Protein AF-A0A1Z8S7Q0-F1 (afdb_monomer)

Secondary structure (DSSP, 8-state):
-PPPP---HHHHHHHHHTT-TTTTTTS-HHHHTT--HHHHHHHHT---S-HHHHHHHHHHHIIIIITTHHHHTTBTTBSHHHHHHHHTT--SS-------PPPPPSS---HHHHHHHHH-TTS-HHHHHHHHHH--HHHHHHHHHHTT--HHHHHHH--

Solvent-accessible surface area (backbone atoms only — not comparable to full-atom values): 9296 Å² total; per-residue (Å²): 133,84,79,78,67,58,67,56,62,71,61,50,52,43,35,30,16,51,36,48,57,63,59,68,75,74,47,52,72,66,31,54,73,53,63,46,59,68,60,55,50,52,35,56,50,28,53,68,66,58,70,69,59,36,51,49,19,37,53,38,38,38,69,63,49,53,79,56,30,88,62,42,46,50,47,99,84,38,46,64,68,38,49,42,42,50,16,71,38,30,81,62,48,82,76,50,56,57,84,76,74,73,77,74,73,85,69,80,87,40,73,48,53,55,52,54,40,68,77,39,73,86,57,52,72,68,56,50,53,51,48,61,72,71,54,50,78,64,56,53,50,51,51,40,48,75,72,67,49,50,79,67,55,49,52,68,50,76,107

Nearest PDB structures (foldseek):
  8uh7-assembly1_A  TM=4.730E-01  e=5.156E-01  Tequatrovirus
  3rf7-assembly1_A-2  TM=2.218E-01  e=2.376E+00  Shewanella denitrificans OS217

pLDDT: mean 92.2, std 8.11, range [56.34, 98.5]

Structure (mmCIF, N/CA/C/O backbone):
data_AF-A0A1Z8S7Q0-F1
#
_entry.id   AF-A0A1Z8S7Q0-F1
#
loop_
_atom_site.group_PDB
_atom_site.id
_atom_site.type_symbol
_atom_site.label_atom_id
_atom_site.label_alt_id
_atom_site.label_comp_id
_atom_site.label_asym_id
_atom_site.label_entity_id
_atom_site.label_seq_id
_atom_site.pdbx_PDB_ins_code
_atom_site.Cartn_x
_atom_site.Cartn_y
_atom_site.Cartn_z
_atom_site.occupancy
_atom_site.B_iso_or_equiv
_atom_site.auth_seq_id
_atom_site.auth_comp_id
_atom_site.auth_asym_id
_atom_site.auth_atom_id
_atom_site.pdbx_PDB_model_num
ATOM 1 N N . ILE A 1 1 ? 28.924 -4.856 10.319 1.00 56.34 1 ILE A N 1
ATOM 2 C CA . ILE A 1 1 ? 27.886 -5.656 9.621 1.00 56.34 1 ILE A CA 1
ATOM 3 C C . ILE A 1 1 ? 27.575 -4.925 8.322 1.00 56.34 1 ILE A C 1
ATOM 5 O O . ILE A 1 1 ? 27.165 -3.774 8.398 1.00 56.34 1 ILE A O 1
ATOM 9 N N . MET A 1 2 ? 27.868 -5.510 7.157 1.00 63.16 2 MET A N 1
ATOM 10 C CA . MET A 1 2 ? 27.529 -4.883 5.870 1.00 63.16 2 MET A CA 1
ATOM 11 C C . MET A 1 2 ? 26.005 -4.868 5.698 1.00 63.16 2 MET A C 1
ATOM 13 O O . MET A 1 2 ? 25.342 -5.853 6.024 1.00 63.16 2 MET A O 1
ATOM 17 N N . ALA A 1 3 ? 25.446 -3.748 5.236 1.00 77.38 3 ALA A N 1
ATOM 18 C CA . ALA A 1 3 ? 24.017 -3.649 4.958 1.00 77.38 3 ALA A CA 1
ATOM 19 C C . ALA A 1 3 ? 23.633 -4.643 3.853 1.00 77.38 3 ALA A C 1
ATOM 21 O O . ALA A 1 3 ? 24.363 -4.800 2.874 1.00 77.38 3 ALA A O 1
ATOM 22 N N . LYS A 1 4 ? 22.490 -5.320 4.010 1.00 82.75 4 LYS A N 1
ATOM 23 C CA . LYS A 1 4 ? 21.990 -6.249 2.993 1.00 82.75 4 LYS A CA 1
ATOM 24 C C . LYS A 1 4 ? 21.777 -5.488 1.670 1.00 82.75 4 LYS A C 1
ATOM 26 O O . LYS A 1 4 ? 21.138 -4.431 1.708 1.00 82.75 4 LYS A O 1
ATOM 31 N N . PRO A 1 5 ? 22.260 -6.003 0.522 1.00 88.00 5 PRO A N 1
ATOM 32 C CA . PRO A 1 5 ? 21.989 -5.402 -0.779 1.00 88.00 5 PRO A CA 1
ATOM 33 C C . PRO A 1 5 ? 20.483 -5.206 -0.975 1.00 88.00 5 PRO A C 1
ATOM 35 O O . PRO A 1 5 ? 19.690 -6.113 -0.713 1.00 88.00 5 PRO A O 1
ATOM 38 N N . SER A 1 6 ? 20.081 -4.006 -1.386 1.00 94.44 6 SER A N 1
ATOM 39 C CA . SER A 1 6 ? 18.676 -3.667 -1.602 1.00 94.44 6 SER A CA 1
ATOM 40 C C . SER A 1 6 ? 18.510 -2.730 -2.789 1.00 94.44 6 SER A C 1
ATOM 42 O O . SER A 1 6 ? 19.435 -2.008 -3.163 1.00 94.44 6 SER A O 1
ATOM 44 N N . ILE A 1 7 ? 17.330 -2.765 -3.400 1.00 95.12 7 ILE A N 1
ATOM 45 C CA . ILE A 1 7 ? 16.989 -1.908 -4.530 1.00 95.12 7 ILE A CA 1
ATOM 46 C C . ILE A 1 7 ? 17.064 -0.441 -4.115 1.00 95.12 7 ILE A C 1
ATOM 48 O O . ILE A 1 7 ? 16.438 -0.008 -3.145 1.00 95.12 7 ILE A O 1
ATOM 52 N N . ASN A 1 8 ? 17.781 0.349 -4.914 1.00 95.62 8 ASN A N 1
ATOM 53 C CA . ASN A 1 8 ? 17.725 1.795 -4.814 1.00 95.62 8 ASN A CA 1
ATOM 54 C C . ASN A 1 8 ? 16.350 2.285 -5.296 1.00 95.62 8 ASN A C 1
ATOM 56 O O . ASN A 1 8 ? 16.027 2.202 -6.482 1.00 95.62 8 ASN A O 1
ATOM 60 N N . LEU A 1 9 ? 15.546 2.816 -4.372 1.00 95.56 9 LEU A N 1
ATOM 61 C CA . LEU A 1 9 ? 14.182 3.263 -4.656 1.00 95.56 9 LEU A CA 1
ATOM 62 C C . LEU A 1 9 ? 14.119 4.326 -5.766 1.00 95.56 9 LEU A C 1
ATOM 64 O O . LEU A 1 9 ? 13.277 4.227 -6.651 1.00 95.56 9 LEU A O 1
ATOM 68 N N . ASN A 1 10 ? 15.014 5.317 -5.758 1.00 95.94 10 ASN A N 1
ATOM 69 C CA . ASN A 1 10 ? 15.004 6.387 -6.762 1.00 95.94 10 ASN A CA 1
ATOM 70 C C . ASN A 1 10 ? 15.303 5.845 -8.164 1.00 95.94 10 ASN A C 1
ATOM 72 O O . ASN A 1 10 ? 14.674 6.262 -9.135 1.00 95.94 10 ASN A O 1
ATOM 76 N N . GLN A 1 11 ? 16.238 4.898 -8.264 1.00 97.44 11 GLN A N 1
ATOM 77 C CA . GLN A 1 11 ? 16.546 4.220 -9.520 1.00 97.44 11 GLN A CA 1
ATOM 78 C C . GLN A 1 11 ? 15.357 3.385 -10.006 1.00 97.44 11 GLN A C 1
ATOM 80 O O . GLN A 1 11 ? 15.026 3.432 -11.188 1.00 97.44 11 GLN A O 1
ATOM 85 N N . MET A 1 12 ? 14.697 2.650 -9.108 1.00 98.00 12 MET A N 1
ATOM 86 C CA . MET A 1 12 ? 13.510 1.863 -9.443 1.00 98.00 12 MET A CA 1
ATOM 87 C C . MET A 1 12 ? 12.382 2.751 -9.977 1.00 98.00 12 MET A C 1
ATOM 89 O O . MET A 1 12 ? 11.842 2.469 -11.039 1.00 98.00 12 MET A O 1
ATOM 93 N N . LEU A 1 13 ? 12.050 3.841 -9.277 1.00 97.88 13 LEU A N 1
ATOM 94 C CA . LEU A 1 13 ? 10.978 4.753 -9.691 1.00 97.88 13 LEU A CA 1
ATOM 95 C C . LEU A 1 13 ? 11.287 5.426 -11.031 1.00 97.88 13 LEU A C 1
ATOM 97 O O . LEU A 1 13 ? 10.418 5.503 -11.889 1.00 97.88 13 LEU A O 1
ATOM 101 N N . TYR A 1 14 ? 12.542 5.819 -11.258 1.00 98.19 14 TYR A N 1
ATOM 102 C CA . TYR A 1 14 ? 12.956 6.346 -12.555 1.00 98.19 14 TYR A CA 1
ATOM 103 C C . TYR A 1 14 ? 12.756 5.326 -13.688 1.00 98.19 14 TYR A C 1
ATOM 105 O O . TYR A 1 14 ? 12.191 5.662 -14.723 1.00 98.19 14 TYR A O 1
ATOM 113 N N . ASN A 1 15 ? 13.180 4.072 -13.502 1.00 98.50 15 ASN A 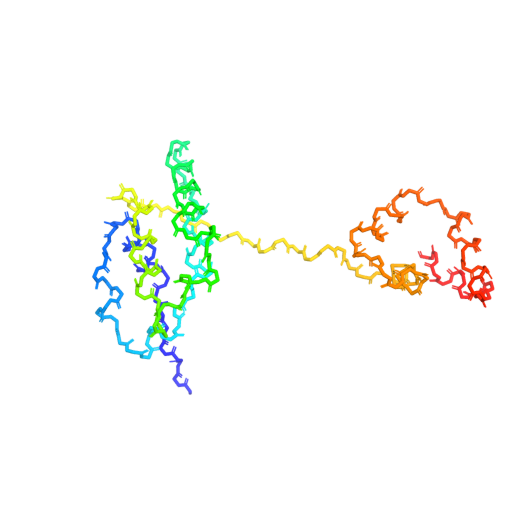N 1
ATOM 114 C CA . ASN A 1 15 ? 13.020 3.037 -14.531 1.00 98.50 15 ASN A CA 1
ATOM 115 C C . ASN A 1 15 ? 11.553 2.632 -14.742 1.00 98.50 15 ASN A C 1
ATOM 117 O O . ASN A 1 15 ? 11.182 2.269 -15.856 1.00 98.50 15 ASN A O 1
ATOM 121 N N . LEU A 1 16 ? 10.720 2.724 -13.702 1.00 98.25 16 LEU A N 1
ATOM 122 C CA . LEU A 1 16 ? 9.271 2.571 -13.811 1.00 98.25 16 LEU A CA 1
ATOM 123 C C . LEU A 1 16 ? 8.697 3.657 -14.719 1.00 98.25 16 LEU A C 1
ATOM 125 O O . LEU A 1 16 ? 8.037 3.333 -15.701 1.00 98.25 16 LEU A O 1
ATOM 129 N N . ASP A 1 17 ? 8.991 4.924 -14.420 1.00 98.06 17 ASP A N 1
ATOM 130 C CA . ASP A 1 17 ? 8.480 6.072 -15.170 1.00 98.06 17 ASP A CA 1
ATOM 131 C C . ASP A 1 17 ? 8.901 6.054 -16.636 1.00 98.06 17 ASP A C 1
ATOM 133 O O . ASP A 1 17 ? 8.105 6.389 -17.508 1.00 98.06 17 ASP A O 1
ATOM 137 N N . MET A 1 18 ? 10.140 5.642 -16.909 1.00 98.25 18 MET A N 1
ATOM 138 C CA . MET A 1 18 ? 10.671 5.515 -18.267 1.00 98.25 18 MET A CA 1
ATOM 139 C C . MET A 1 18 ? 10.183 4.254 -18.998 1.00 98.25 18 MET A C 1
ATOM 141 O O . MET A 1 18 ? 10.421 4.124 -20.197 1.00 98.25 18 MET A O 1
ATOM 145 N N . GLY A 1 19 ? 9.520 3.321 -18.308 1.00 97.50 19 GLY A N 1
ATOM 146 C CA . GLY A 1 19 ? 9.065 2.062 -18.898 1.00 97.50 19 GLY A CA 1
ATOM 147 C C . GLY A 1 19 ? 10.201 1.084 -19.237 1.00 97.50 19 GLY A C 1
ATOM 148 O O . GLY A 1 19 ? 10.067 0.281 -20.161 1.00 97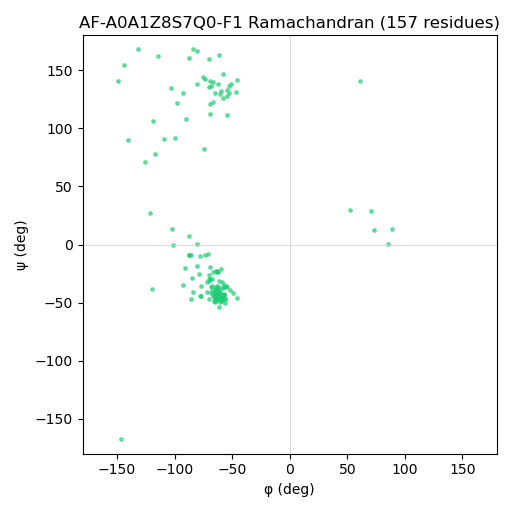.50 19 GLY A O 1
ATOM 149 N N . THR A 1 20 ? 11.322 1.129 -18.509 1.00 98.00 20 THR A N 1
ATOM 150 C CA . THR A 1 20 ? 12.517 0.298 -18.744 1.00 98.00 20 THR A CA 1
ATOM 151 C C . THR A 1 20 ? 12.296 -1.151 -18.281 1.00 98.00 20 THR A C 1
ATOM 153 O O . THR A 1 20 ? 12.673 -1.561 -17.178 1.00 98.00 20 THR A O 1
ATOM 156 N N . LYS A 1 21 ? 11.653 -1.957 -19.131 1.00 96.19 21 LYS A N 1
ATOM 157 C CA . LYS A 1 21 ? 11.212 -3.334 -18.824 1.00 96.19 21 LYS A CA 1
ATOM 158 C C . LYS A 1 21 ? 12.352 -4.299 -18.476 1.00 96.19 21 LYS A C 1
ATOM 160 O O . LYS A 1 21 ? 12.152 -5.211 -17.680 1.00 96.19 21 LYS A O 1
ATOM 165 N N . ASP A 1 22 ? 13.527 -4.099 -19.058 1.00 97.19 22 ASP A N 1
ATOM 166 C CA . ASP A 1 22 ? 14.717 -4.947 -18.918 1.00 97.19 22 ASP A CA 1
ATOM 167 C C . ASP A 1 22 ? 15.576 -4.598 -17.687 1.00 97.19 22 ASP A C 1
ATOM 169 O O . ASP A 1 22 ? 16.486 -5.349 -17.337 1.00 97.19 22 ASP A O 1
ATOM 173 N N . TRP A 1 23 ? 15.287 -3.492 -16.988 1.00 97.75 23 TRP A N 1
ATOM 174 C CA . TRP A 1 23 ? 16.040 -3.081 -15.795 1.00 97.75 23 TRP A CA 1
ATOM 175 C C . TRP A 1 23 ? 16.023 -4.147 -14.694 1.00 97.75 23 TRP A C 1
ATOM 177 O O . TRP A 1 23 ? 17.069 -4.454 -14.126 1.00 97.75 23 TRP A O 1
ATOM 187 N N . TYR A 1 24 ? 14.860 -4.746 -14.421 1.00 97.25 24 TYR A N 1
ATOM 188 C CA . TYR A 1 24 ? 14.723 -5.758 -13.372 1.00 97.25 24 TYR A CA 1
ATOM 189 C C . TYR A 1 24 ? 15.538 -7.017 -13.671 1.00 97.25 24 TYR A C 1
ATOM 191 O O . TYR A 1 24 ? 16.170 -7.562 -12.772 1.00 97.25 24 TYR A O 1
ATOM 199 N N . GLU A 1 25 ? 15.567 -7.472 -14.927 1.00 96.06 25 GLU A N 1
ATOM 200 C CA . GLU A 1 25 ? 16.285 -8.690 -15.330 1.00 96.06 25 GLU A CA 1
ATOM 201 C C . GLU A 1 25 ? 17.787 -8.574 -15.060 1.00 96.06 25 GLU A C 1
ATOM 203 O O . GLU A 1 25 ? 18.387 -9.546 -14.598 1.00 96.06 25 GLU A O 1
ATOM 208 N N . LYS A 1 26 ? 18.347 -7.370 -15.248 1.00 96.38 26 LYS A N 1
ATOM 209 C CA . LYS A 1 26 ? 19.765 -7.034 -15.039 1.00 96.38 26 LYS A CA 1
ATOM 210 C C . LYS A 1 26 ? 20.179 -6.932 -13.567 1.00 96.38 26 LYS A C 1
ATOM 212 O O . LYS A 1 26 ? 21.365 -6.790 -13.293 1.00 96.38 26 LYS A O 1
ATOM 217 N N . LEU A 1 27 ? 19.234 -6.961 -12.625 1.00 95.94 27 LEU A N 1
ATOM 218 C CA . LEU A 1 27 ? 19.555 -6.929 -11.199 1.00 95.94 27 LEU A CA 1
ATOM 219 C C . LEU A 1 27 ? 20.124 -8.272 -10.731 1.00 95.94 27 LEU A C 1
ATOM 221 O O . LEU A 1 27 ? 19.615 -9.339 -11.093 1.00 95.94 27 LEU A O 1
ATOM 225 N N . ASP A 1 28 ? 21.102 -8.202 -9.830 1.00 95.06 28 ASP A N 1
ATOM 226 C CA . ASP A 1 28 ? 21.608 -9.371 -9.116 1.00 95.06 28 ASP A CA 1
ATOM 227 C C . ASP A 1 28 ? 20.486 -10.077 -8.345 1.00 95.06 28 ASP A C 1
ATOM 229 O O . ASP A 1 28 ? 19.575 -9.446 -7.795 1.00 95.06 28 ASP A O 1
ATOM 233 N N . SER A 1 29 ? 20.579 -11.404 -8.242 1.00 92.69 29 SER A N 1
ATOM 234 C CA . SER A 1 29 ? 19.580 -12.236 -7.558 1.00 92.69 29 SER A CA 1
ATOM 235 C C . SER A 1 29 ? 19.362 -11.827 -6.095 1.00 92.69 29 SER A C 1
ATOM 237 O O . SER A 1 29 ? 18.226 -11.819 -5.620 1.00 92.69 29 SER A O 1
ATOM 239 N N . GLU A 1 30 ? 20.417 -11.415 -5.384 1.00 92.69 30 GLU A N 1
ATOM 240 C CA . GLU A 1 30 ? 20.311 -10.912 -4.008 1.00 92.69 30 GLU A CA 1
ATOM 241 C C . GLU A 1 30 ? 19.569 -9.571 -3.920 1.00 92.69 30 GLU A C 1
ATOM 243 O O . GLU A 1 30 ? 18.789 -9.359 -2.990 1.00 92.69 30 GLU A O 1
ATOM 248 N N . ILE A 1 31 ? 19.740 -8.686 -4.908 1.00 94.81 31 ILE A N 1
ATOM 249 C CA . ILE A 1 31 ? 19.034 -7.400 -4.971 1.00 94.81 31 ILE A CA 1
ATOM 250 C C . ILE A 1 31 ? 17.556 -7.628 -5.308 1.00 94.81 31 ILE A C 1
ATOM 252 O O . ILE A 1 31 ? 16.690 -7.027 -4.665 1.00 94.81 31 ILE A O 1
ATOM 256 N N . LYS A 1 32 ? 17.239 -8.543 -6.237 1.00 95.19 32 LYS A N 1
ATOM 257 C CA . LYS A 1 32 ? 15.853 -8.906 -6.598 1.00 95.19 32 LYS A CA 1
ATOM 258 C C . LYS A 1 32 ? 15.028 -9.357 -5.394 1.00 95.19 32 LYS A C 1
ATOM 260 O O . LYS A 1 32 ? 13.866 -8.977 -5.284 1.00 95.19 32 LYS A O 1
ATOM 265 N N . LYS A 1 33 ? 15.635 -10.063 -4.430 1.00 93.12 33 LYS A N 1
ATOM 266 C CA . LYS A 1 33 ? 14.971 -10.476 -3.174 1.00 93.12 33 LYS A CA 1
ATOM 267 C C . LYS A 1 33 ? 14.460 -9.303 -2.329 1.00 93.12 33 LYS A C 1
ATOM 269 O O . LYS A 1 33 ? 13.605 -9.508 -1.472 1.00 93.12 33 LYS A O 1
ATOM 274 N N . SER A 1 34 ? 14.998 -8.098 -2.523 1.00 95.12 34 SER A N 1
ATOM 275 C CA . SER A 1 34 ? 14.535 -6.885 -1.839 1.00 95.12 34 SER A CA 1
ATOM 276 C C . SER A 1 34 ? 13.386 -6.170 -2.560 1.00 95.12 34 SER A C 1
ATOM 278 O O . SER A 1 34 ? 12.793 -5.254 -1.989 1.00 95.12 34 SER A O 1
ATOM 280 N N . PHE A 1 35 ? 13.050 -6.575 -3.791 1.00 96.50 35 PHE A N 1
ATOM 281 C CA . PHE A 1 35 ? 11.913 -6.020 -4.515 1.00 96.50 35 PHE A CA 1
ATOM 282 C C . PHE A 1 35 ? 10.609 -6.370 -3.805 1.00 96.50 35 PHE A C 1
ATOM 284 O O . PHE A 1 35 ? 10.343 -7.526 -3.479 1.00 96.50 35 PHE A O 1
ATOM 291 N N . SER A 1 36 ? 9.770 -5.361 -3.595 1.00 95.50 36 SER A N 1
ATOM 292 C CA . SER A 1 36 ? 8.441 -5.542 -3.029 1.00 95.50 36 SER A CA 1
ATOM 293 C C . SER A 1 36 ? 7.396 -5.067 -4.035 1.00 95.50 36 SER A C 1
ATOM 295 O O . SER A 1 36 ? 7.223 -3.855 -4.181 1.00 95.50 36 SER A O 1
ATOM 297 N N . PRO A 1 37 ? 6.660 -5.989 -4.688 1.00 96.81 37 PRO A N 1
ATOM 298 C CA . PRO A 1 37 ? 5.559 -5.648 -5.591 1.00 96.81 37 PRO A CA 1
ATOM 299 C C . PRO A 1 37 ? 4.570 -4.657 -4.966 1.00 96.81 37 PRO A C 1
ATOM 301 O O . PRO A 1 37 ? 4.178 -3.677 -5.593 1.00 96.81 37 PRO A O 1
ATOM 304 N N . TYR A 1 38 ? 4.240 -4.855 -3.688 1.00 94.94 38 TYR A N 1
ATOM 305 C CA . TYR A 1 38 ? 3.343 -3.980 -2.937 1.00 94.94 38 TYR A CA 1
ATOM 306 C C . TYR A 1 38 ? 3.886 -2.551 -2.784 1.00 94.94 38 TYR A C 1
ATOM 308 O O . TYR A 1 38 ? 3.158 -1.588 -3.024 1.00 94.94 38 TYR A O 1
ATOM 316 N N . ILE A 1 39 ? 5.157 -2.393 -2.393 1.00 95.00 39 ILE A N 1
ATOM 317 C CA . ILE A 1 39 ? 5.769 -1.065 -2.231 1.00 95.00 39 ILE A CA 1
ATOM 318 C C . ILE A 1 39 ? 5.882 -0.364 -3.585 1.00 95.00 39 ILE A C 1
ATOM 320 O O . ILE A 1 39 ? 5.516 0.807 -3.689 1.00 95.00 39 ILE A O 1
ATOM 324 N N . SER A 1 40 ? 6.320 -1.081 -4.622 1.00 96.44 40 SER A N 1
ATOM 325 C CA . SER A 1 40 ? 6.441 -0.554 -5.983 1.00 96.44 40 SER A CA 1
ATOM 326 C C . SER A 1 40 ? 5.092 -0.069 -6.521 1.00 96.44 40 SER A C 1
ATOM 328 O O . SER A 1 40 ? 4.988 1.069 -6.974 1.00 96.44 40 SER A O 1
ATOM 330 N N . MET A 1 41 ? 4.038 -0.880 -6.378 1.00 95.88 41 MET A N 1
ATOM 331 C CA . MET A 1 41 ? 2.665 -0.525 -6.752 1.00 95.88 41 MET A CA 1
ATOM 332 C C . MET A 1 41 ? 2.155 0.702 -5.992 1.00 95.88 41 MET A C 1
ATOM 334 O O . MET A 1 41 ? 1.558 1.602 -6.579 1.00 95.88 41 MET A O 1
ATOM 338 N N . ARG A 1 42 ? 2.425 0.773 -4.683 1.00 95.12 42 ARG A N 1
ATOM 339 C CA . ARG A 1 42 ? 1.993 1.893 -3.840 1.00 95.12 42 ARG A CA 1
ATOM 340 C C . ARG A 1 42 ? 2.620 3.211 -4.281 1.00 95.12 42 ARG A C 1
ATOM 342 O O . ARG A 1 42 ? 1.909 4.209 -4.378 1.00 95.12 42 ARG A O 1
ATOM 349 N N . PHE A 1 43 ? 3.922 3.222 -4.565 1.00 96.94 43 PHE A N 1
ATOM 350 C CA . PHE A 1 43 ? 4.572 4.413 -5.106 1.00 96.94 43 PHE A CA 1
ATOM 351 C C . PHE A 1 43 ? 4.037 4.760 -6.495 1.00 96.94 43 PHE A C 1
ATOM 353 O O . PHE A 1 43 ? 3.704 5.918 -6.727 1.00 96.94 43 PHE A O 1
ATOM 360 N N . ALA A 1 44 ? 3.875 3.777 -7.385 1.00 96.62 44 ALA A N 1
ATOM 361 C CA . ALA A 1 44 ? 3.339 3.998 -8.729 1.00 96.62 44 ALA A CA 1
ATOM 362 C C . ALA A 1 44 ? 1.948 4.652 -8.703 1.00 96.62 44 ALA A C 1
ATOM 364 O O . ALA A 1 44 ? 1.703 5.609 -9.423 1.00 96.62 44 ALA A O 1
ATOM 365 N N . SER A 1 45 ? 1.066 4.207 -7.803 1.00 95.69 45 SER A N 1
ATOM 366 C CA . SER A 1 45 ? -0.277 4.786 -7.628 1.00 95.69 45 SER A CA 1
ATOM 367 C C . SER A 1 45 ? -0.292 6.183 -6.985 1.00 95.69 45 SER A C 1
ATOM 369 O O . SER A 1 45 ? -1.337 6.822 -6.898 1.00 95.69 45 SER A O 1
ATOM 371 N N . SER A 1 46 ? 0.857 6.664 -6.506 1.00 95.88 46 SER A N 1
ATOM 372 C CA . SER A 1 46 ? 1.005 7.937 -5.808 1.00 95.88 46 SER A CA 1
ATOM 373 C C . SER A 1 46 ? 1.920 8.856 -6.600 1.00 95.88 46 SER A C 1
ATOM 375 O O . SER A 1 46 ? 3.089 9.009 -6.268 1.00 95.88 46 SER A O 1
ATOM 377 N N . VAL A 1 47 ? 1.400 9.468 -7.662 1.00 96.19 47 VAL A N 1
ATOM 378 C CA . VAL A 1 47 ? 2.140 10.441 -8.477 1.00 96.19 47 VAL A CA 1
ATOM 379 C C . VAL A 1 47 ? 1.695 11.859 -8.139 1.00 96.19 47 VAL A C 1
ATOM 381 O O . VAL A 1 47 ? 0.505 12.163 -8.062 1.00 96.19 47 VAL A O 1
ATOM 384 N N . LYS A 1 48 ? 2.650 12.777 -7.974 1.00 95.50 48 LYS A N 1
ATOM 385 C CA . LYS A 1 48 ? 2.376 14.216 -7.896 1.00 95.50 48 LYS A CA 1
ATOM 386 C C . LYS A 1 48 ? 2.670 14.862 -9.248 1.00 95.50 48 LYS A C 1
ATOM 388 O O . LYS A 1 48 ? 3.792 15.285 -9.507 1.00 95.50 48 LYS A O 1
ATOM 393 N N . SER A 1 49 ? 1.644 14.944 -10.090 1.00 95.56 49 SER A N 1
ATOM 394 C CA . SER A 1 49 ? 1.733 15.501 -11.445 1.00 95.56 49 SER A CA 1
ATOM 395 C C . SER A 1 49 ? 0.436 16.208 -11.864 1.00 95.56 49 SER A C 1
ATOM 397 O O . SER A 1 49 ? -0.433 16.479 -11.023 1.00 95.56 49 SER A O 1
ATOM 399 N N . ASN A 1 50 ? 0.301 16.524 -13.155 1.00 96.38 50 ASN A N 1
ATOM 400 C CA . ASN A 1 50 ? -0.945 17.037 -13.728 1.00 96.38 50 ASN A CA 1
ATOM 401 C C . ASN A 1 50 ? -2.091 16.012 -13.582 1.00 96.38 50 ASN A C 1
ATOM 403 O O . ASN A 1 50 ? -1.865 14.839 -13.285 1.00 96.38 50 ASN A O 1
ATOM 407 N N . LYS A 1 51 ? -3.340 16.469 -13.731 1.00 96.81 51 LYS A N 1
ATOM 408 C CA . LYS A 1 51 ? -4.536 15.641 -13.501 1.00 96.81 51 LYS A CA 1
ATOM 409 C C . LYS A 1 51 ? -4.533 14.362 -14.350 1.00 96.81 51 LYS A C 1
ATOM 411 O O . LYS A 1 51 ? -4.648 13.283 -13.784 1.00 96.81 51 LYS A O 1
ATOM 416 N N . MET A 1 52 ? -4.300 14.505 -15.653 1.00 96.56 52 MET A N 1
ATOM 417 C CA . MET A 1 52 ? -4.291 13.401 -16.614 1.00 96.56 52 MET A CA 1
ATOM 418 C C . MET A 1 52 ? -3.297 12.300 -16.223 1.00 96.56 52 MET A C 1
ATOM 420 O O . MET A 1 52 ? -3.649 11.128 -16.207 1.00 96.56 52 MET A O 1
ATOM 424 N N . LEU A 1 53 ? -2.064 12.667 -15.860 1.00 96.69 53 LEU A N 1
ATOM 425 C CA . LEU A 1 53 ? -1.044 11.692 -15.465 1.00 96.69 53 LEU A CA 1
ATOM 426 C C . LEU A 1 53 ? -1.389 11.007 -14.146 1.00 96.69 53 LEU A C 1
ATOM 428 O O . LEU A 1 53 ? -1.203 9.804 -14.020 1.00 96.69 53 LEU A O 1
ATOM 432 N N . LYS A 1 54 ? -1.923 11.743 -13.168 1.00 96.81 54 LYS A N 1
ATOM 433 C CA . LYS A 1 54 ? -2.352 11.135 -11.901 1.00 96.81 54 LYS A CA 1
ATOM 434 C C . LYS A 1 54 ? -3.439 10.085 -12.116 1.00 96.81 54 LYS A C 1
ATOM 436 O O . LYS A 1 54 ? -3.341 9.002 -11.551 1.00 96.81 54 LYS A O 1
ATOM 441 N N . GLU A 1 55 ? -4.444 10.407 -12.925 1.00 97.06 55 GLU A N 1
ATOM 442 C CA . GLU A 1 55 ? -5.552 9.499 -13.245 1.00 97.06 55 GLU A CA 1
ATOM 443 C C . GLU A 1 55 ? -5.042 8.283 -14.021 1.00 97.06 55 GLU A C 1
ATOM 445 O O . GLU A 1 55 ? -5.251 7.155 -13.585 1.00 97.06 55 GLU A O 1
ATOM 450 N N . SER A 1 56 ? -4.238 8.512 -15.063 1.00 96.88 56 SER A N 1
ATOM 451 C CA . SER A 1 56 ? -3.626 7.452 -15.868 1.00 96.88 56 SER A CA 1
ATOM 452 C C . SER A 1 56 ? -2.794 6.469 -15.032 1.00 96.88 56 SER A C 1
ATOM 454 O O . SER A 1 56 ? -2.975 5.260 -15.160 1.00 96.88 56 SER A O 1
ATOM 456 N N . TYR A 1 57 ? -1.930 6.948 -14.127 1.00 97.88 57 TYR A N 1
ATOM 457 C CA . TYR A 1 57 ? -1.162 6.058 -13.245 1.00 97.88 57 TYR A CA 1
ATOM 458 C C . TYR A 1 57 ? -2.072 5.259 -12.307 1.00 97.88 57 TYR A C 1
ATOM 460 O O . TYR A 1 57 ? -1.859 4.063 -12.142 1.00 97.88 57 TYR A O 1
ATOM 4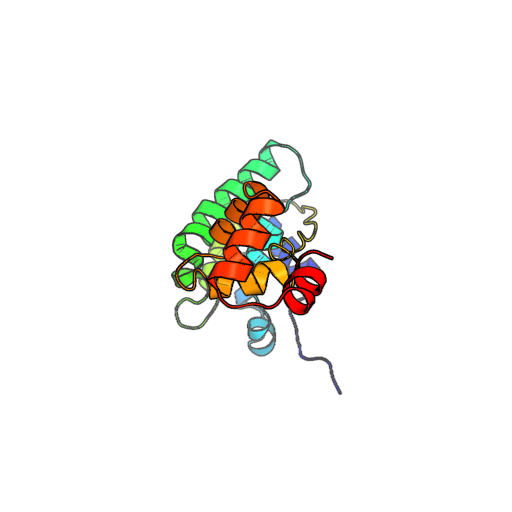68 N N . ILE A 1 58 ? -3.081 5.882 -11.690 1.00 96.56 58 ILE A N 1
ATOM 469 C CA . ILE A 1 58 ? -3.986 5.188 -10.759 1.00 96.56 58 ILE A CA 1
ATOM 470 C C . ILE A 1 58 ? -4.792 4.104 -11.485 1.00 96.56 58 ILE A C 1
ATOM 472 O O . ILE A 1 58 ? -4.871 2.976 -10.996 1.00 96.56 58 ILE A O 1
ATOM 476 N N . GLU A 1 59 ? -5.356 4.424 -12.648 1.00 97.69 59 GLU A N 1
ATOM 477 C CA . GLU A 1 59 ? -6.154 3.498 -13.455 1.00 97.69 59 GLU A CA 1
ATOM 478 C C . GLU A 1 59 ? -5.307 2.329 -13.967 1.00 97.69 59 GLU A C 1
ATOM 480 O O . GLU A 1 59 ? -5.658 1.169 -13.742 1.00 97.69 59 GLU A O 1
ATOM 485 N N . ASN A 1 60 ? -4.147 2.623 -14.562 1.00 97.88 60 ASN A N 1
ATOM 486 C CA . ASN A 1 60 ? -3.245 1.606 -15.102 1.00 97.88 60 ASN A CA 1
ATOM 487 C C . ASN A 1 60 ? -2.681 0.702 -14.003 1.00 97.88 60 ASN A C 1
ATOM 489 O O . ASN A 1 60 ? -2.658 -0.518 -14.157 1.00 97.88 60 ASN A O 1
ATOM 493 N N . VAL A 1 61 ? -2.270 1.270 -12.863 1.00 97.88 61 VAL A N 1
ATOM 494 C CA . VAL A 1 61 ? -1.793 0.474 -11.723 1.00 97.88 61 VAL A CA 1
ATOM 495 C C . VAL A 1 61 ? -2.912 -0.419 -11.189 1.00 97.88 61 VAL A C 1
ATOM 497 O O . VAL A 1 61 ? -2.661 -1.570 -10.824 1.00 97.88 61 VAL A O 1
ATOM 500 N N . ASN A 1 62 ? -4.155 0.067 -11.158 1.00 97.62 62 ASN A N 1
ATOM 501 C CA . ASN A 1 62 ? -5.273 -0.756 -10.723 1.00 97.62 62 ASN A CA 1
ATOM 502 C C . ASN A 1 62 ? -5.539 -1.929 -11.683 1.00 97.62 62 ASN A C 1
ATOM 504 O O . ASN A 1 62 ? -5.650 -3.069 -11.223 1.00 97.62 62 ASN A O 1
ATOM 508 N N . GLU A 1 63 ? -5.601 -1.661 -12.990 1.00 97.50 63 GLU A N 1
ATOM 509 C CA . GLU A 1 63 ? -5.915 -2.677 -14.001 1.00 97.50 63 GLU A CA 1
ATOM 510 C C . GLU A 1 63 ? -4.779 -3.692 -14.173 1.00 97.50 63 GLU A C 1
ATOM 512 O O . GLU A 1 63 ? -5.022 -4.898 -14.141 1.00 97.50 63 GLU A O 1
ATOM 517 N N . PHE A 1 64 ? -3.530 -3.232 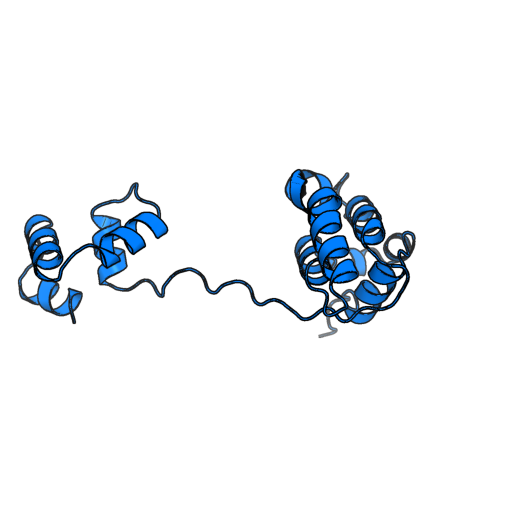-14.294 1.00 97.00 64 PHE A N 1
ATOM 518 C CA . PHE A 1 64 ? -2.392 -4.109 -14.575 1.00 97.00 64 PHE A CA 1
ATOM 519 C C . PHE A 1 64 ? -1.793 -4.763 -13.328 1.00 97.00 64 PHE A C 1
ATOM 521 O O . PHE A 1 64 ? -1.228 -5.849 -13.439 1.00 97.00 64 PHE A O 1
ATOM 528 N N . CYS A 1 65 ? -1.874 -4.129 -12.151 1.00 96.75 65 CYS A N 1
ATOM 529 C CA . CYS A 1 65 ? -1.139 -4.586 -10.963 1.00 96.75 65 CYS A CA 1
ATOM 530 C C . CYS A 1 65 ? -2.029 -4.962 -9.768 1.00 96.75 65 CYS A C 1
ATOM 532 O O . CYS A 1 65 ? -1.714 -5.918 -9.059 1.00 96.75 65 CYS A O 1
ATOM 534 N N . ASN A 1 66 ? -3.121 -4.240 -9.509 1.00 96.69 66 ASN A N 1
ATOM 535 C CA . ASN A 1 66 ? -3.897 -4.422 -8.276 1.00 96.69 66 ASN A CA 1
ATOM 536 C C . ASN A 1 66 ? -4.949 -5.539 -8.379 1.00 96.69 66 ASN A C 1
ATOM 538 O O . ASN A 1 66 ? -5.039 -6.392 -7.496 1.00 96.69 66 ASN A O 1
ATOM 542 N N . LYS A 1 67 ? -5.727 -5.568 -9.469 1.00 94.81 67 LYS A N 1
ATOM 543 C CA . LYS A 1 67 ? -6.892 -6.457 -9.662 1.00 94.81 67 LYS A CA 1
ATOM 544 C C . LYS A 1 67 ? -6.604 -7.942 -9.410 1.00 94.81 67 LYS A C 1
ATOM 546 O O . LYS A 1 67 ? -7.416 -8.637 -8.805 1.00 94.81 67 LYS A O 1
ATOM 551 N N . HIS A 1 68 ? -5.431 -8.415 -9.829 1.00 94.94 68 HIS A N 1
ATOM 552 C CA . HIS A 1 68 ? -4.987 -9.804 -9.668 1.00 94.94 68 HIS A CA 1
ATOM 553 C C . HIS A 1 68 ? -3.681 -9.920 -8.873 1.00 94.94 68 HIS A C 1
ATOM 555 O O . HIS A 1 68 ? -2.935 -10.884 -9.052 1.00 94.94 68 HIS A O 1
ATOM 561 N N . PHE A 1 69 ? -3.406 -8.949 -7.991 1.00 96.00 69 PHE A N 1
ATOM 562 C CA . PHE A 1 69 ? -2.125 -8.783 -7.296 1.00 96.00 69 PHE A CA 1
ATOM 563 C C . PHE A 1 69 ? -1.573 -10.091 -6.716 1.00 96.00 69 PHE A C 1
ATOM 565 O O . PHE A 1 69 ? -0.408 -10.417 -6.932 1.00 96.00 69 PHE A O 1
ATOM 572 N N . SER A 1 70 ? -2.418 -10.880 -6.042 1.00 93.25 70 SER A N 1
ATOM 573 C CA . SER A 1 70 ? -2.022 -12.142 -5.406 1.00 93.25 70 SER A CA 1
ATOM 574 C C . SER A 1 70 ? -1.390 -13.149 -6.367 1.00 93.25 70 SER A C 1
ATOM 576 O O . SER A 1 70 ? -0.469 -13.856 -5.966 1.00 93.25 70 SER A O 1
ATOM 578 N N . THR A 1 71 ? -1.854 -13.182 -7.616 1.00 92.56 71 THR A N 1
ATOM 579 C CA . THR A 1 71 ? -1.378 -14.092 -8.664 1.00 92.56 71 THR A CA 1
ATOM 580 C C . THR A 1 71 ? -0.133 -13.549 -9.360 1.00 92.56 71 THR A C 1
ATOM 582 O O . THR A 1 71 ? 0.799 -14.298 -9.631 1.00 92.56 71 THR A O 1
ATOM 585 N N . ILE A 1 72 ? -0.091 -12.244 -9.643 1.00 94.25 72 ILE A N 1
ATOM 586 C CA . ILE A 1 72 ? 0.970 -11.652 -10.476 1.00 94.25 72 ILE A CA 1
ATOM 587 C C . ILE A 1 72 ? 2.182 -11.153 -9.688 1.00 94.25 72 ILE A C 1
ATOM 589 O O . ILE A 1 72 ? 3.252 -11.006 -10.273 1.00 94.25 72 ILE A O 1
ATOM 593 N N . GLN A 1 73 ? 2.053 -10.897 -8.378 1.00 94.69 73 GLN A N 1
ATOM 594 C CA . GLN A 1 73 ? 3.154 -10.375 -7.554 1.00 94.69 73 GLN A CA 1
ATOM 595 C C . GLN A 1 73 ? 4.381 -11.297 -7.553 1.00 94.69 73 GLN A C 1
ATOM 597 O O . GLN A 1 73 ? 5.509 -10.824 -7.438 1.00 94.69 73 GLN A O 1
ATOM 602 N N . LYS A 1 74 ? 4.152 -12.610 -7.666 1.00 93.06 74 LYS A N 1
ATOM 603 C CA . LYS A 1 74 ? 5.180 -13.644 -7.767 1.00 93.06 74 LYS A CA 1
ATOM 604 C C . LYS A 1 74 ? 4.725 -14.696 -8.770 1.00 93.06 74 LYS A C 1
ATOM 606 O O . LYS A 1 74 ? 4.067 -15.662 -8.398 1.00 93.06 74 LYS A O 1
ATOM 611 N N . HIS A 1 75 ? 5.078 -14.490 -10.030 1.00 88.62 75 HIS A N 1
ATOM 612 C CA . HIS A 1 75 ? 4.848 -15.460 -11.094 1.00 88.62 75 HIS A CA 1
ATOM 613 C C . HIS A 1 75 ? 6.088 -16.343 -11.230 1.00 88.62 75 HIS A C 1
ATOM 615 O O . HIS A 1 75 ? 7.198 -15.818 -11.278 1.00 88.62 75 HIS A O 1
ATOM 621 N N . GLU A 1 76 ? 5.917 -17.669 -11.250 1.00 90.25 76 GLU A N 1
ATOM 622 C CA . GLU A 1 76 ? 7.034 -18.631 -11.352 1.00 90.25 76 GLU A CA 1
ATOM 623 C C . GLU A 1 76 ? 8.146 -18.412 -10.301 1.00 90.25 76 GLU A C 1
ATOM 625 O O . GLU A 1 76 ? 9.316 -18.708 -10.521 1.00 90.25 76 GLU A O 1
ATOM 630 N N . GLY A 1 77 ? 7.782 -17.887 -9.125 1.00 87.88 77 GLY A N 1
ATOM 631 C CA . GLY A 1 77 ? 8.718 -17.635 -8.025 1.00 87.88 77 GLY A CA 1
ATOM 632 C C . GLY A 1 77 ? 9.467 -16.297 -8.081 1.00 87.88 77 GLY A C 1
ATOM 633 O O . GLY A 1 77 ? 10.215 -16.012 -7.146 1.00 87.88 77 GLY A O 1
ATOM 634 N N . ASP A 1 78 ? 9.232 -15.450 -9.091 1.00 93.12 78 ASP A N 1
ATOM 635 C CA . ASP A 1 78 ? 9.903 -14.152 -9.260 1.00 93.12 78 ASP A CA 1
ATOM 636 C C . ASP A 1 78 ? 8.920 -12.994 -9.555 1.00 93.12 78 ASP A C 1
ATOM 638 O O . ASP A 1 78 ? 7.734 -13.201 -9.809 1.00 93.12 78 ASP A O 1
ATOM 642 N N . SER A 1 79 ? 9.385 -11.741 -9.487 1.00 96.88 79 SER A N 1
ATOM 643 C CA . SER A 1 79 ? 8.570 -10.530 -9.717 1.00 96.88 79 SER A CA 1
ATOM 644 C C . SER A 1 79 ? 8.776 -9.885 -11.091 1.00 96.88 79 SER A C 1
ATOM 646 O O . SER A 1 79 ? 8.330 -8.758 -11.316 1.00 96.88 79 SER A O 1
ATOM 648 N N . LEU A 1 80 ? 9.426 -10.578 -12.028 1.00 96.50 80 LEU A N 1
ATOM 649 C CA . LEU A 1 80 ? 9.705 -10.056 -13.366 1.00 96.50 80 LEU A CA 1
ATOM 650 C C . LEU A 1 80 ? 8.433 -9.669 -14.138 1.00 96.50 80 LEU A C 1
ATOM 652 O O . LEU A 1 80 ? 8.363 -8.581 -14.713 1.00 96.50 80 LEU A O 1
ATOM 656 N N . LEU A 1 81 ? 7.415 -10.538 -14.140 1.00 96.44 81 LEU A N 1
ATOM 657 C CA . LEU A 1 81 ? 6.131 -10.242 -14.783 1.00 96.44 81 LEU A CA 1
ATOM 658 C C . LEU A 1 81 ? 5.493 -8.991 -14.166 1.00 96.44 81 LEU A C 1
ATOM 660 O O . LEU A 1 81 ? 5.070 -8.090 -14.888 1.00 96.44 81 LEU A O 1
ATOM 664 N N . PHE A 1 82 ? 5.491 -8.911 -12.833 1.00 97.94 82 PHE A N 1
ATOM 665 C CA . PHE A 1 82 ? 4.966 -7.760 -12.107 1.00 97.94 82 PHE A CA 1
ATOM 666 C C . PHE A 1 82 ? 5.684 -6.463 -12.493 1.00 97.94 82 PHE A C 1
ATOM 668 O O . PHE A 1 82 ? 5.034 -5.452 -12.743 1.00 97.94 82 PHE A O 1
ATOM 675 N N . TRP A 1 83 ? 7.017 -6.491 -12.586 1.00 98.06 83 TRP A N 1
ATOM 676 C CA . TRP A 1 83 ? 7.809 -5.345 -13.030 1.00 98.06 83 TRP A CA 1
ATOM 677 C C . TRP A 1 83 ? 7.417 -4.888 -14.438 1.00 98.06 83 TRP A C 1
ATOM 679 O O . TRP A 1 83 ? 7.177 -3.702 -14.654 1.00 98.06 83 TRP A O 1
ATOM 689 N N . LYS A 1 84 ? 7.290 -5.823 -15.387 1.00 97.69 84 LYS A N 1
ATOM 690 C CA . LYS A 1 84 ? 6.904 -5.506 -16.769 1.00 97.69 84 LYS A CA 1
ATOM 691 C C . LYS A 1 84 ? 5.518 -4.862 -16.846 1.00 97.69 84 LYS A C 1
ATOM 693 O O . LYS A 1 84 ? 5.364 -3.898 -17.591 1.00 97.69 84 LYS A O 1
ATOM 698 N N . LEU A 1 85 ? 4.550 -5.352 -16.066 1.00 97.75 85 LEU A N 1
ATOM 699 C CA . LEU A 1 85 ? 3.210 -4.759 -15.950 1.00 97.75 85 LEU A CA 1
ATOM 700 C C . LEU A 1 85 ? 3.267 -3.354 -15.340 1.00 97.75 85 LEU A C 1
ATOM 702 O O . LEU A 1 85 ? 2.635 -2.429 -15.842 1.00 97.75 85 LEU A O 1
ATOM 706 N N . LEU A 1 86 ? 4.089 -3.168 -14.308 1.00 97.62 86 LEU A N 1
ATOM 707 C CA . LEU A 1 86 ? 4.270 -1.871 -13.667 1.00 97.62 86 LEU A CA 1
ATOM 708 C C . LEU A 1 86 ? 4.903 -0.838 -14.617 1.00 97.62 86 LEU A C 1
ATOM 710 O O . LEU A 1 86 ? 4.474 0.311 -14.639 1.00 97.62 86 LEU A O 1
ATOM 714 N N . CYS A 1 87 ? 5.858 -1.246 -15.459 1.00 98.00 87 CYS A N 1
ATOM 715 C CA . CYS A 1 87 ? 6.438 -0.393 -16.503 1.00 98.00 87 CYS A CA 1
ATOM 716 C C . CYS A 1 87 ? 5.418 0.074 -17.554 1.00 98.00 87 CYS A C 1
ATOM 718 O O . CYS A 1 87 ? 5.654 1.100 -18.183 1.00 98.00 87 CYS A O 1
ATOM 720 N N . LEU A 1 88 ? 4.296 -0.634 -17.755 1.00 97.06 88 LEU A N 1
ATOM 721 C CA . LEU A 1 88 ? 3.218 -0.162 -18.641 1.00 97.06 88 LEU A CA 1
ATOM 722 C C . LEU A 1 88 ? 2.478 1.052 -18.065 1.00 97.06 88 LEU A C 1
ATOM 724 O O . LEU A 1 88 ? 1.822 1.770 -18.810 1.00 97.06 88 LEU A O 1
ATOM 728 N N . CYS A 1 89 ? 2.582 1.284 -16.754 1.00 97.25 89 CYS A N 1
ATOM 729 C CA . CYS A 1 89 ? 1.961 2.427 -16.090 1.00 97.25 89 CYS A CA 1
ATOM 730 C C . CYS A 1 89 ? 2.777 3.721 -16.255 1.00 97.25 89 CYS A C 1
ATOM 732 O O . CYS A 1 89 ? 2.246 4.802 -16.014 1.00 97.25 89 CYS A O 1
ATOM 734 N N . GLY A 1 90 ? 4.062 3.617 -16.615 1.00 96.25 90 GLY A N 1
ATOM 735 C CA . GLY A 1 90 ? 4.971 4.754 -16.737 1.00 96.25 90 GLY A CA 1
ATOM 736 C C . GLY A 1 90 ? 4.625 5.663 -17.918 1.00 96.25 90 GLY A C 1
ATOM 737 O O . GLY A 1 90 ? 4.290 5.194 -19.002 1.00 96.25 90 GLY A O 1
ATOM 738 N N . ALA A 1 91 ? 4.748 6.978 -17.726 1.00 94.94 91 ALA A N 1
ATOM 739 C CA . ALA A 1 91 ? 4.445 7.973 -18.760 1.00 94.94 91 ALA A CA 1
ATOM 740 C C . ALA A 1 91 ? 5.620 8.310 -19.701 1.00 94.94 91 ALA A C 1
ATOM 742 O O . ALA A 1 91 ? 5.530 9.262 -20.475 1.00 94.94 91 ALA A O 1
ATOM 743 N N . GLY A 1 92 ? 6.744 7.595 -19.611 1.00 96.38 92 GLY A N 1
ATOM 744 C CA . GLY A 1 92 ? 7.964 7.879 -20.377 1.00 96.38 92 GLY A CA 1
ATOM 745 C C . GLY A 1 92 ? 8.735 9.112 -19.892 1.00 96.38 92 GLY A C 1
ATOM 746 O O . GLY A 1 92 ? 9.627 9.596 -20.584 1.00 96.38 92 GLY A O 1
ATOM 747 N N . GLN A 1 93 ? 8.392 9.645 -18.718 1.00 95.94 93 GLN A N 1
ATOM 748 C CA . GLN A 1 93 ? 9.018 10.829 -18.135 1.00 95.94 93 GLN A CA 1
ATOM 749 C C . GLN A 1 93 ? 9.010 10.760 -16.610 1.00 95.94 93 GLN A C 1
ATOM 751 O O . GLN A 1 93 ? 8.006 10.388 -16.002 1.00 95.94 93 GLN A O 1
ATOM 756 N N . LYS A 1 94 ? 10.107 11.200 -15.990 1.00 96.88 94 LYS A N 1
ATOM 757 C CA . LYS A 1 94 ? 10.294 11.188 -14.535 1.00 96.88 94 LYS A CA 1
ATOM 758 C C . LYS A 1 94 ? 9.157 11.906 -13.796 1.00 96.88 94 LYS A C 1
ATOM 760 O O . LYS A 1 94 ? 8.889 13.078 -14.056 1.00 96.88 94 LYS A O 1
ATOM 765 N N . GLN A 1 95 ? 8.570 11.230 -12.816 1.00 97.31 95 GLN A N 1
ATOM 766 C CA . GLN A 1 95 ? 7.548 11.737 -11.911 1.00 97.31 95 GLN A CA 1
ATOM 767 C C . GLN A 1 95 ? 8.063 11.800 -10.466 1.00 97.31 95 GLN A C 1
ATOM 769 O O . GLN A 1 95 ? 9.073 11.203 -10.086 1.00 97.31 95 GLN A O 1
ATOM 774 N N . PHE A 1 96 ? 7.365 12.570 -9.626 1.00 97.06 96 PHE A N 1
ATOM 775 C CA . PHE A 1 96 ? 7.587 12.559 -8.182 1.00 97.06 96 PHE A CA 1
ATOM 776 C C . PHE A 1 96 ? 6.555 11.658 -7.503 1.00 97.06 96 PHE A C 1
ATOM 778 O O . PHE A 1 96 ? 5.355 11.928 -7.597 1.00 97.06 96 PHE A O 1
ATOM 785 N N . HIS A 1 97 ? 7.029 10.641 -6.777 1.00 97.19 97 HIS A N 1
ATOM 786 C CA . HIS A 1 97 ? 6.180 9.672 -6.086 1.00 97.19 97 HIS A CA 1
ATOM 787 C C . HIS A 1 97 ? 6.220 9.844 -4.559 1.00 97.19 97 HIS A C 1
ATOM 789 O O . HIS A 1 97 ? 7.086 9.261 -3.898 1.00 97.19 97 HIS A O 1
ATOM 795 N N . PRO A 1 98 ? 5.329 10.646 -3.946 1.00 95.75 98 PRO A N 1
ATOM 796 C CA . PRO A 1 98 ? 5.291 10.763 -2.494 1.00 95.75 98 PRO A CA 1
ATOM 797 C C . PRO A 1 98 ? 4.856 9.450 -1.833 1.00 95.75 98 PRO A C 1
ATOM 799 O O . PRO A 1 98 ? 3.917 8.786 -2.275 1.00 95.75 98 PRO A O 1
ATOM 802 N N . TRP A 1 99 ? 5.498 9.102 -0.716 1.00 93.25 99 TRP A N 1
ATOM 803 C CA . TRP A 1 99 ? 5.071 7.968 0.098 1.00 93.25 99 TRP A CA 1
ATOM 804 C C . TRP A 1 99 ? 3.707 8.235 0.740 1.00 93.25 99 TRP A C 1
ATOM 806 O O . TRP A 1 99 ? 3.548 9.173 1.527 1.00 93.25 99 TRP A O 1
ATOM 816 N N . ILE A 1 100 ? 2.744 7.354 0.472 1.00 86.88 100 ILE A N 1
ATOM 817 C CA . ILE A 1 100 ? 1.460 7.336 1.173 1.00 86.88 100 ILE A CA 1
ATOM 818 C C . ILE A 1 100 ? 1.602 6.422 2.383 1.00 86.88 100 ILE A C 1
ATOM 820 O O . ILE A 1 100 ? 1.638 5.193 2.247 1.00 86.88 100 ILE A O 1
ATOM 824 N N . LYS A 1 101 ? 1.645 7.017 3.582 1.00 83.44 101 LYS A N 1
ATOM 825 C CA . LYS A 1 101 ? 1.583 6.253 4.834 1.00 83.44 101 LYS A CA 1
ATOM 826 C C . LYS A 1 101 ? 0.360 5.341 4.795 1.00 83.44 101 LYS A C 1
ATOM 828 O O . LYS A 1 101 ? -0.716 5.764 4.374 1.00 83.44 101 LYS A O 1
ATOM 833 N N . ALA A 1 102 ? 0.529 4.089 5.219 1.00 74.88 102 ALA A N 1
ATOM 834 C CA . ALA A 1 102 ? -0.619 3.227 5.450 1.00 74.88 102 ALA A CA 1
ATOM 835 C C . ALA A 1 102 ? -1.615 3.981 6.346 1.00 74.88 102 ALA A C 1
ATOM 837 O O . ALA A 1 102 ? -1.165 4.661 7.282 1.00 74.88 102 ALA A O 1
ATOM 838 N N . PRO A 1 103 ? -2.930 3.909 6.062 1.00 72.44 103 PRO A N 1
ATOM 839 C CA . PRO A 1 103 ? -3.920 4.369 7.017 1.00 72.44 103 PRO A CA 1
ATOM 840 C C . PRO A 1 103 ? -3.539 3.781 8.371 1.00 72.44 103 PRO A C 1
ATOM 842 O O . PRO A 1 103 ? -3.206 2.595 8.459 1.00 72.44 103 PRO A O 1
ATOM 845 N N . LYS A 1 104 ? -3.502 4.611 9.418 1.00 69.38 104 LYS A N 1
ATOM 846 C CA . LYS A 1 104 ? -3.387 4.055 10.765 1.00 69.38 104 LYS A CA 1
ATOM 847 C C . LYS A 1 104 ? -4.540 3.059 10.900 1.00 69.38 104 LYS A C 1
ATOM 849 O O . LYS A 1 104 ? -5.650 3.384 10.478 1.00 69.38 104 LYS A O 1
ATOM 854 N N . GLY A 1 105 ? -4.261 1.857 11.409 1.00 61.91 105 GLY A N 1
ATOM 855 C CA . GLY A 1 105 ? -5.319 0.898 11.725 1.00 61.91 105 GLY A CA 1
ATOM 856 C C . GLY A 1 105 ? -6.438 1.614 12.482 1.00 61.91 105 GLY A C 1
ATOM 857 O O . GLY A 1 105 ? -6.158 2.545 13.247 1.00 61.91 105 GLY A O 1
ATOM 858 N N . LYS A 1 106 ? -7.689 1.254 12.181 1.00 62.06 106 LYS A N 1
ATOM 859 C CA . LYS A 1 106 ? -8.848 1.915 12.777 1.00 62.06 106 LYS A CA 1
ATOM 860 C C . LYS A 1 106 ? -8.752 1.789 14.303 1.00 62.06 106 LYS A C 1
ATOM 862 O O . LYS A 1 106 ? -8.504 0.695 14.798 1.00 62.06 106 LYS A O 1
ATOM 867 N N . GLY A 1 107 ? -8.822 2.935 14.988 1.00 59.50 107 GLY A N 1
ATOM 868 C CA . GLY A 1 107 ? -8.864 3.064 16.446 1.00 59.50 107 GLY A CA 1
ATOM 869 C C . GLY A 1 107 ? -7.664 2.515 17.233 1.00 59.50 107 GLY A C 1
ATOM 870 O O . GLY A 1 107 ? -7.141 1.427 17.013 1.00 59.50 107 GLY A O 1
ATOM 871 N N . LYS A 1 108 ? -7.248 3.232 18.279 1.00 62.03 108 LYS A N 1
ATOM 872 C CA . LYS A 1 108 ? -6.560 2.556 19.387 1.00 62.03 108 LYS A CA 1
ATOM 873 C C . LYS A 1 108 ? -7.635 1.705 20.068 1.00 62.03 108 LYS A C 1
ATOM 875 O O . LYS A 1 108 ? -8.625 2.287 20.502 1.00 62.03 108 LYS A O 1
ATOM 880 N N . LYS A 1 109 ? -7.473 0.379 20.147 1.00 71.25 109 LYS A N 1
ATOM 881 C CA . LYS A 1 109 ? -8.404 -0.470 20.911 1.00 71.25 109 LYS A CA 1
ATOM 882 C C . LYS A 1 109 ? -8.492 0.073 22.339 1.00 71.25 109 LYS A C 1
ATOM 884 O O . LYS A 1 109 ? -7.489 0.121 23.054 1.00 71.25 109 LYS A O 1
ATOM 889 N N . THR A 1 110 ? -9.650 0.620 22.692 1.00 86.44 110 THR A N 1
ATOM 890 C CA . THR A 1 110 ? -9.933 1.124 24.037 1.00 86.44 110 THR A CA 1
ATOM 891 C C . THR A 1 110 ? -10.470 -0.024 24.883 1.00 86.44 110 THR A C 1
ATOM 893 O O . THR A 1 110 ? -11.000 -0.993 24.348 1.00 86.44 110 THR A O 1
ATOM 896 N N . LYS A 1 111 ? -10.410 0.100 26.214 1.00 89.69 111 LYS A N 1
ATOM 897 C CA . LYS A 1 111 ? -11.041 -0.886 27.110 1.00 89.69 111 LYS A CA 1
ATOM 898 C C . LYS A 1 111 ? -12.528 -1.084 26.792 1.00 89.69 111 LYS A C 1
ATOM 900 O O . LYS A 1 111 ? -13.030 -2.198 26.867 1.00 89.69 111 LYS A O 1
ATOM 905 N N . LEU A 1 112 ? -13.209 -0.002 26.406 1.00 90.62 112 LEU A N 1
ATOM 906 C CA . LEU A 1 112 ? -14.599 -0.033 25.963 1.00 90.62 112 LEU A CA 1
ATOM 907 C C . LEU A 1 112 ? -14.773 -0.823 24.659 1.00 90.62 112 LEU A C 1
ATOM 909 O O . LEU A 1 112 ? -15.688 -1.633 24.566 1.00 90.62 112 LEU A O 1
ATOM 913 N N . PHE A 1 113 ? -13.883 -0.631 23.682 1.00 91.94 113 PHE A N 1
ATOM 914 C CA . PHE A 1 113 ? -13.882 -1.414 22.446 1.00 91.94 113 PHE A CA 1
ATOM 915 C C . PHE A 1 113 ? -13.718 -2.909 22.722 1.00 91.94 113 PHE A C 1
ATOM 917 O O . PHE A 1 113 ? -14.507 -3.710 22.229 1.00 91.94 113 PHE A O 1
ATOM 924 N N . ASP A 1 114 ? -12.738 -3.280 23.547 1.00 92.31 114 ASP A N 1
ATOM 925 C CA . ASP A 1 114 ? -12.469 -4.684 23.861 1.00 92.31 114 ASP A CA 1
ATOM 926 C C . ASP A 1 114 ? -13.644 -5.340 24.610 1.00 92.31 114 ASP A C 1
ATOM 928 O O . ASP A 1 114 ? -13.979 -6.491 24.337 1.00 92.31 114 ASP A O 1
ATOM 932 N N . PHE A 1 115 ? -14.321 -4.597 25.493 1.00 93.75 115 PHE A N 1
ATOM 933 C CA . PHE A 1 115 ? -15.540 -5.053 26.167 1.00 93.75 115 PHE A CA 1
ATOM 934 C C . PHE A 1 115 ? -16.713 -5.269 25.198 1.00 93.75 115 PHE A C 1
ATOM 936 O O . PHE A 1 115 ? -17.387 -6.295 25.248 1.00 93.75 115 PHE A O 1
ATOM 943 N N . VAL A 1 116 ? -16.980 -4.325 24.292 1.00 93.06 116 VAL A N 1
ATOM 944 C CA . VAL A 1 116 ? -18.089 -4.498 23.340 1.00 93.06 116 VAL A CA 1
ATOM 945 C C . VAL A 1 116 ? -17.771 -5.623 22.347 1.00 93.06 116 VAL A C 1
ATOM 947 O O . VAL A 1 116 ? -18.647 -6.426 22.036 1.00 93.06 116 VAL A O 1
ATOM 950 N N . GLN A 1 117 ? -16.511 -5.771 21.929 1.00 93.38 117 GLN A N 1
ATOM 951 C CA . GLN A 1 117 ? -16.069 -6.897 21.104 1.00 93.38 117 GLN A CA 1
ATOM 952 C C . GLN A 1 117 ? -16.221 -8.249 21.820 1.00 93.38 117 GLN A C 1
ATOM 954 O O . GLN A 1 117 ? -16.548 -9.234 21.160 1.00 93.38 117 GLN A O 1
ATOM 959 N N . SER A 1 118 ? -16.012 -8.323 23.142 1.00 93.56 118 SER A N 1
ATOM 960 C CA . SER A 1 118 ? -16.227 -9.570 23.892 1.00 93.56 118 SER A CA 1
ATOM 961 C C . SER A 1 118 ? -17.708 -9.939 24.005 1.00 93.56 118 SER A C 1
ATOM 963 O O . SER A 1 118 ? -18.033 -11.125 24.015 1.00 93.56 118 SER A O 1
ATOM 965 N N . CYS A 1 119 ? -18.606 -8.948 24.019 1.00 93.81 119 CYS A N 1
ATOM 966 C CA . CYS A 1 119 ? -20.054 -9.169 23.964 1.00 93.81 119 CYS A CA 1
ATOM 967 C C . CYS A 1 119 ? -20.521 -9.647 22.577 1.00 93.81 119 CYS A C 1
ATOM 969 O O . CYS A 1 119 ? -21.473 -10.419 22.481 1.00 93.81 119 CYS A O 1
ATOM 971 N N . TYR A 1 120 ? -19.846 -9.210 21.509 1.00 94.19 120 TYR A N 1
ATOM 972 C CA . TYR A 1 120 ? -20.183 -9.532 20.119 1.00 94.19 120 TYR A CA 1
ATOM 973 C C . TYR A 1 120 ? -18.973 -10.133 19.378 1.00 94.19 120 TYR A C 1
ATOM 975 O O . TYR A 1 120 ? -18.395 -9.491 18.498 1.00 94.19 120 TYR A O 1
ATOM 983 N N . PRO A 1 121 ? -18.566 -11.379 19.689 1.00 92.62 121 PRO A N 1
ATOM 984 C CA . PRO A 1 121 ? -17.323 -11.966 19.172 1.00 92.62 121 PRO A CA 1
ATOM 985 C C . PRO A 1 121 ? -17.310 -12.155 17.649 1.00 92.62 121 PRO A C 1
ATOM 987 O O . PRO A 1 121 ? -16.244 -12.216 17.044 1.00 92.62 121 PRO A O 1
ATOM 990 N N . ASN A 1 122 ? -18.489 -12.229 17.029 1.00 94.69 122 ASN A N 1
ATOM 991 C CA . ASN A 1 122 ? -18.636 -12.422 15.586 1.00 94.69 122 ASN A CA 1
ATOM 992 C C . ASN A 1 122 ? -18.629 -11.108 14.793 1.00 94.69 122 ASN A C 1
ATOM 994 O O . ASN A 1 122 ? -18.598 -11.151 13.565 1.00 94.69 122 ASN A O 1
ATOM 998 N N . TYR A 1 123 ? -18.688 -9.957 15.468 1.00 93.31 123 TYR A N 1
ATOM 999 C CA . TYR A 1 123 ? -18.713 -8.658 14.802 1.00 93.31 123 TYR A CA 1
ATOM 1000 C C . TYR A 1 123 ? -17.297 -8.266 14.392 1.00 93.31 123 TYR A C 1
ATOM 1002 O O . TYR A 1 123 ? -16.332 -8.429 15.146 1.00 93.31 123 TYR A O 1
ATOM 1010 N N . LYS A 1 124 ? -17.174 -7.719 13.188 1.00 90.25 124 LYS A N 1
ATOM 1011 C CA . LYS A 1 124 ? -15.945 -7.109 12.695 1.00 90.25 124 LYS A CA 1
ATOM 1012 C C . LYS A 1 124 ? -15.671 -5.807 13.445 1.00 90.25 124 LYS A C 1
ATOM 1014 O O . LYS A 1 124 ? -16.558 -5.181 14.021 1.00 90.25 124 LYS A O 1
ATOM 1019 N N . GLN A 1 125 ? -14.415 -5.366 13.411 1.00 88.12 125 GLN A N 1
ATOM 1020 C CA . GLN A 1 125 ? -13.989 -4.171 14.145 1.00 88.12 125 GLN A CA 1
ATOM 1021 C C . GLN A 1 125 ? -14.776 -2.916 13.754 1.00 88.12 125 GLN A C 1
ATOM 1023 O O . GLN A 1 125 ? -15.085 -2.098 14.610 1.00 88.12 125 GLN A O 1
ATOM 1028 N N . ASP A 1 126 ? -15.117 -2.771 12.478 1.00 87.94 126 ASP A N 1
ATOM 1029 C CA . ASP A 1 126 ? -15.892 -1.644 11.963 1.00 87.94 126 ASP A CA 1
ATOM 1030 C C . ASP A 1 126 ? -17.356 -1.662 12.409 1.00 87.94 126 ASP A C 1
ATOM 1032 O O . ASP A 1 126 ? -17.939 -0.601 12.632 1.00 87.94 126 ASP A O 1
ATOM 1036 N N . GLU A 1 127 ? -17.931 -2.845 12.610 1.00 91.19 127 GLU A N 1
ATOM 1037 C CA . GLU A 1 127 ? -19.262 -3.007 13.198 1.00 91.19 127 GLU A CA 1
ATOM 1038 C C . GLU A 1 127 ? -19.257 -2.594 14.677 1.00 91.19 127 GLU A C 1
ATOM 1040 O O . GLU A 1 127 ? -20.146 -1.862 15.108 1.00 91.19 127 GLU A O 1
ATOM 1045 N N . ILE A 1 128 ? -18.221 -2.972 15.438 1.00 92.69 128 ILE A N 1
ATOM 1046 C CA . ILE A 1 128 ? -18.047 -2.537 16.836 1.00 92.69 128 ILE A CA 1
ATOM 1047 C C . ILE A 1 128 ? -17.822 -1.024 16.926 1.00 92.69 128 ILE A C 1
ATOM 1049 O O . ILE A 1 128 ? -18.426 -0.364 17.770 1.00 92.69 128 ILE A O 1
ATOM 1053 N N . GLU A 1 129 ? -16.978 -0.453 16.062 1.00 90.44 129 GLU A N 1
ATOM 1054 C CA . GLU A 1 129 ? -16.768 1.000 16.002 1.00 90.44 129 GLU A CA 1
ATOM 1055 C C . GLU A 1 129 ? -18.077 1.731 15.714 1.00 90.44 129 GLU A C 1
ATOM 1057 O O . GLU A 1 129 ? -18.415 2.678 16.421 1.00 90.44 129 GLU A O 1
ATOM 1062 N N . THR A 1 130 ? -18.842 1.256 14.730 1.00 91.50 130 THR A N 1
ATOM 1063 C CA . THR A 1 130 ? -20.150 1.825 14.389 1.00 91.50 130 THR A CA 1
ATOM 1064 C C . THR A 1 130 ? -21.102 1.734 15.577 1.00 91.50 130 THR A C 1
ATOM 1066 O O . THR A 1 130 ? -21.706 2.734 15.960 1.00 91.50 130 THR A O 1
ATOM 1069 N N . LEU A 1 131 ? -21.177 0.575 16.232 1.00 92.12 131 LEU A N 1
ATOM 1070 C CA . LEU A 1 131 ? -22.004 0.382 17.417 1.00 92.12 131 LEU A CA 1
ATOM 1071 C C . LEU A 1 131 ? -21.636 1.373 18.533 1.00 92.12 131 LEU A C 1
ATOM 1073 O O . LEU A 1 131 ? -22.515 2.010 19.102 1.00 92.12 131 LEU A O 1
ATOM 1077 N N . LEU A 1 132 ? -20.345 1.593 18.790 1.00 90.81 132 LEU A N 1
ATOM 1078 C CA . LEU A 1 132 ? -19.874 2.564 19.785 1.00 90.81 132 LEU A CA 1
ATOM 1079 C C . LEU A 1 132 ? -20.175 4.026 19.431 1.00 90.81 132 LEU A C 1
ATOM 1081 O O . LEU A 1 132 ? -20.216 4.858 20.334 1.00 90.81 132 LEU A O 1
ATOM 1085 N N . THR A 1 133 ? -20.363 4.356 18.150 1.00 90.31 133 THR A N 1
ATOM 1086 C CA . THR A 1 133 ? -20.793 5.707 17.746 1.00 90.31 133 THR A CA 1
ATOM 1087 C C . THR A 1 133 ? -22.286 5.946 17.940 1.00 90.31 133 THR A C 1
ATOM 1089 O O . THR A 1 133 ? -22.694 7.094 18.098 1.00 90.31 133 THR A O 1
ATOM 1092 N N . VAL A 1 134 ? -23.089 4.879 17.921 1.00 92.06 134 VAL A N 1
ATOM 1093 C CA . VAL A 1 134 ? -24.551 4.952 18.036 1.00 92.06 134 VAL A CA 1
ATOM 1094 C C . VAL A 1 134 ? -25.006 4.802 19.488 1.00 92.06 134 VAL A C 1
ATOM 1096 O O . VAL A 1 134 ? -25.971 5.452 19.879 1.00 92.06 134 VAL A O 1
ATOM 1099 N N . LEU A 1 135 ? -24.307 3.987 20.285 1.00 90.56 135 LEU A N 1
ATOM 1100 C CA . LEU A 1 135 ? -24.658 3.746 21.683 1.00 90.56 135 LEU A CA 1
ATOM 1101 C C . LEU A 1 135 ? -24.412 4.970 22.568 1.00 90.56 135 LEU A C 1
ATOM 1103 O O . LEU A 1 135 ? -23.338 5.580 22.553 1.00 90.56 135 LEU A O 1
ATOM 1107 N N . ASP A 1 136 ? -25.372 5.262 23.439 1.00 91.38 136 ASP A N 1
ATOM 1108 C CA . ASP A 1 136 ? -25.211 6.249 24.493 1.00 91.38 136 ASP A CA 1
ATOM 1109 C C . ASP A 1 136 ? -24.528 5.658 25.749 1.00 91.38 136 ASP A C 1
ATOM 1111 O O . ASP A 1 136 ? -24.361 4.447 25.943 1.00 91.38 136 ASP A O 1
ATOM 1115 N N . LYS A 1 137 ? -24.112 6.535 26.674 1.00 89.94 137 LYS A N 1
ATOM 1116 C CA . LYS A 1 137 ? -23.462 6.101 27.925 1.00 89.94 137 LYS A CA 1
ATOM 1117 C C . LYS A 1 137 ? -24.377 5.261 28.823 1.00 89.94 137 LYS A C 1
ATOM 1119 O O . LYS A 1 137 ? -23.858 4.562 29.693 1.00 89.94 1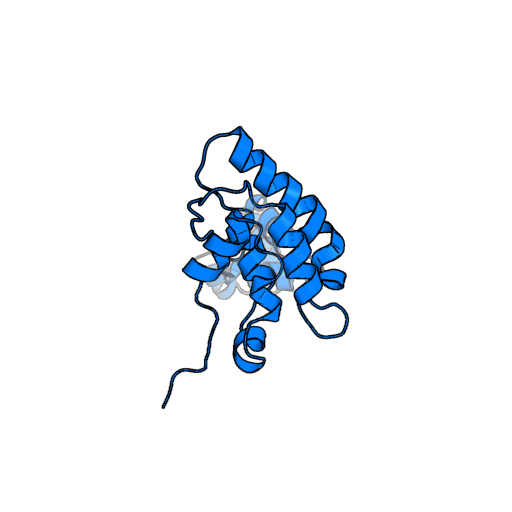37 LYS A O 1
ATOM 1124 N N . LYS A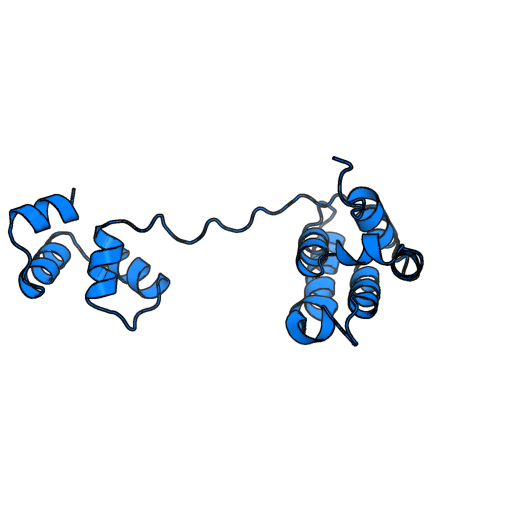 1 138 ? -25.703 5.374 28.713 1.00 92.31 138 LYS A N 1
ATOM 1125 C CA . LYS A 1 138 ? -26.653 4.604 29.530 1.00 92.31 138 LYS A CA 1
ATOM 1126 C C . LYS A 1 138 ? -26.773 3.182 28.992 1.00 92.31 138 LYS A C 1
ATOM 1128 O O . LYS A 1 1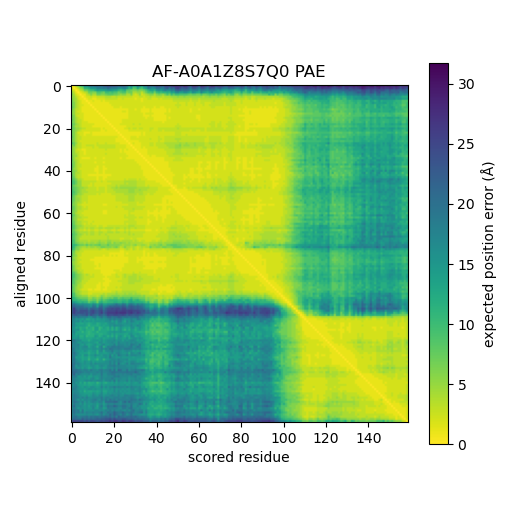38 ? -26.681 2.248 29.783 1.00 92.31 138 LYS A O 1
ATOM 1133 N N . GLU A 1 139 ? -26.873 3.027 27.681 1.00 93.06 139 GLU A N 1
ATOM 1134 C CA . GLU A 1 139 ? -26.909 1.748 26.977 1.00 93.06 139 GLU A CA 1
ATOM 1135 C C . GLU A 1 139 ? -25.612 0.968 27.203 1.00 93.06 139 GLU A C 1
ATOM 1137 O O . GLU A 1 139 ? -25.659 -0.212 27.541 1.00 93.06 139 GLU A O 1
ATOM 1142 N N . ILE A 1 140 ? -24.451 1.635 27.165 1.00 92.69 140 ILE A N 1
ATOM 1143 C CA . ILE A 1 140 ? -23.162 1.005 27.505 1.00 92.69 140 ILE A CA 1
ATOM 1144 C C . ILE A 1 140 ? -23.152 0.497 28.955 1.00 92.69 140 ILE A C 1
ATOM 1146 O O . ILE A 1 140 ? -22.696 -0.617 29.218 1.00 92.69 140 ILE A O 1
ATOM 1150 N N . LYS A 1 141 ? -23.671 1.280 29.915 1.00 93.12 141 LYS A N 1
ATOM 1151 C CA . LYS A 1 141 ? -23.788 0.832 31.318 1.00 93.12 141 LYS A CA 1
ATOM 1152 C C . LYS A 1 141 ? -24.727 -0.358 31.447 1.00 93.12 141 LYS A C 1
ATOM 1154 O O . LYS A 1 141 ? -24.437 -1.269 32.214 1.00 93.12 141 LYS A O 1
ATOM 1159 N N . GLN A 1 142 ? -25.849 -0.338 30.737 1.00 93.94 142 GLN A N 1
ATOM 1160 C CA . GLN A 1 142 ? -26.824 -1.421 30.760 1.00 93.94 142 GLN A CA 1
ATOM 1161 C C . GLN A 1 142 ? -26.247 -2.704 30.158 1.00 93.94 142 GLN A C 1
ATOM 1163 O O . GLN A 1 142 ? -26.415 -3.774 30.742 1.00 93.94 142 GLN A O 1
ATOM 1168 N N . LEU A 1 143 ? -25.510 -2.593 29.051 1.00 93.88 143 LEU A N 1
ATOM 1169 C CA . LEU A 1 143 ? -24.789 -3.703 28.438 1.00 93.88 143 LEU A CA 1
ATOM 1170 C C . LEU A 1 143 ? -23.752 -4.283 29.408 1.00 93.88 143 LEU A C 1
ATOM 1172 O O . LEU A 1 143 ? -23.735 -5.489 29.631 1.00 93.88 143 LEU A O 1
ATOM 1176 N N . ALA A 1 144 ? -22.955 -3.430 30.057 1.00 94.12 144 ALA A N 1
ATOM 1177 C CA . ALA A 1 144 ? -21.967 -3.847 31.053 1.00 94.12 144 ALA A CA 1
ATOM 1178 C C . ALA A 1 144 ? -22.591 -4.554 32.264 1.00 94.12 144 ALA A C 1
ATOM 1180 O O . ALA A 1 144 ? -22.108 -5.608 32.669 1.00 94.12 144 ALA A O 1
ATOM 1181 N N . LYS A 1 145 ? -23.712 -4.043 32.787 1.00 94.31 145 LYS A N 1
ATOM 1182 C CA . LYS A 1 145 ? -24.464 -4.718 33.858 1.00 94.31 145 LYS A CA 1
ATOM 1183 C C . LYS A 1 145 ? -25.002 -6.075 33.417 1.00 94.31 145 LYS A C 1
ATOM 1185 O O . LYS A 1 145 ? -24.912 -7.039 34.167 1.00 94.31 145 LYS A O 1
ATOM 1190 N N . SER A 1 146 ? -25.535 -6.156 32.200 1.00 93.19 146 SER A N 1
ATOM 1191 C CA . SER A 1 146 ? -26.083 -7.402 31.645 1.00 93.19 146 SER A CA 1
ATOM 1192 C C . SER A 1 146 ? -24.993 -8.449 31.393 1.00 93.19 146 SER A C 1
ATOM 1194 O O . SER A 1 146 ? -25.251 -9.641 31.506 1.00 93.19 146 SER A O 1
ATOM 1196 N N . ALA A 1 147 ? -23.768 -8.002 31.107 1.00 92.12 147 ALA A N 1
ATOM 1197 C CA . ALA A 1 147 ? -22.578 -8.840 30.989 1.00 92.12 147 ALA A CA 1
ATOM 1198 C C . ALA A 1 147 ? -21.946 -9.220 32.347 1.00 92.12 147 ALA A C 1
ATOM 1200 O O . ALA A 1 147 ? -20.938 -9.923 32.369 1.00 92.12 147 ALA A O 1
ATOM 1201 N N . GLY A 1 148 ? -22.524 -8.777 33.471 1.00 92.94 148 GLY A N 1
ATOM 1202 C CA . GLY A 1 148 ? -22.102 -9.160 34.820 1.00 92.94 148 GLY A CA 1
ATOM 1203 C C . GLY A 1 148 ? -21.018 -8.286 35.456 1.00 92.94 148 GLY A C 1
ATOM 1204 O O . GLY A 1 148 ? -20.468 -8.694 36.475 1.00 92.94 148 GLY A O 1
ATOM 1205 N N . LEU A 1 149 ? -20.708 -7.108 34.899 1.00 93.06 149 LEU A N 1
ATOM 1206 C CA . LEU A 1 149 ? -19.720 -6.193 35.486 1.00 93.06 149 LEU A CA 1
ATOM 1207 C C . LEU A 1 149 ? -20.286 -5.465 36.712 1.00 93.06 149 LEU A C 1
ATOM 1209 O O . LEU A 1 149 ? -21.451 -5.051 36.726 1.00 93.06 149 LEU A O 1
ATOM 1213 N N . ASP A 1 150 ? -19.431 -5.232 37.706 1.00 93.25 150 ASP A N 1
AT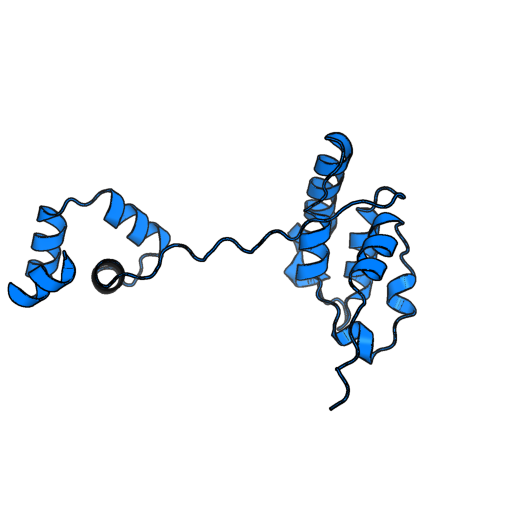OM 1214 C CA . ASP A 1 150 ? -19.777 -4.452 38.893 1.00 93.25 150 ASP A CA 1
ATOM 1215 C C . ASP A 1 150 ? -19.697 -2.926 38.655 1.00 93.25 150 ASP A C 1
ATOM 1217 O O . ASP A 1 150 ? -19.142 -2.423 37.672 1.00 93.25 150 ASP A O 1
ATOM 1221 N N . ASP A 1 151 ? -20.252 -2.133 39.578 1.00 91.38 151 ASP A N 1
ATOM 1222 C CA . ASP A 1 151 ? -20.280 -0.671 39.440 1.00 91.38 151 ASP A CA 1
ATOM 1223 C C . ASP A 1 151 ? -18.876 -0.021 39.417 1.00 91.38 151 ASP A C 1
ATOM 1225 O O . ASP A 1 151 ? -18.726 1.097 38.904 1.00 91.38 151 ASP A O 1
ATOM 1229 N N . LYS A 1 152 ? -17.837 -0.669 39.968 1.00 91.88 152 LYS A N 1
ATOM 1230 C CA . LYS A 1 152 ? -16.450 -0.171 39.921 1.00 91.88 152 LYS A CA 1
ATOM 1231 C C . LYS A 1 152 ? -15.839 -0.425 38.545 1.00 91.88 152 LYS A C 1
ATOM 1233 O O . LYS A 1 152 ? -15.226 0.485 37.981 1.00 91.88 152 LYS A O 1
ATOM 1238 N N . GLU A 1 153 ? -16.044 -1.614 37.991 1.00 91.00 153 GLU A N 1
ATOM 1239 C CA . GLU A 1 153 ? -15.610 -2.006 36.651 1.00 91.00 153 GLU A CA 1
ATOM 1240 C C . GLU A 1 153 ? -16.273 -1.127 35.588 1.00 91.00 153 GLU A C 1
ATOM 1242 O O . GLU A 1 153 ? -15.585 -0.550 34.743 1.00 91.00 153 GLU A O 1
ATOM 1247 N N . ILE A 1 154 ? -17.585 -0.899 35.705 1.00 91.50 154 ILE A N 1
ATOM 1248 C CA . ILE A 1 154 ? -18.348 -0.009 34.817 1.00 91.50 154 ILE A CA 1
ATOM 1249 C C . ILE A 1 154 ? -17.786 1.419 34.846 1.00 91.50 154 ILE A C 1
ATOM 1251 O O . ILE A 1 154 ? -17.638 2.062 33.803 1.00 91.50 154 ILE A O 1
ATOM 1255 N N . LYS A 1 155 ? -17.439 1.939 36.031 1.00 89.31 155 LYS A N 1
ATOM 1256 C CA . LYS A 1 155 ? -16.810 3.265 36.153 1.00 89.31 155 LYS A CA 1
ATOM 1257 C C . LYS A 1 155 ? -15.441 3.311 35.484 1.00 89.31 155 LYS A C 1
ATOM 1259 O O . LYS A 1 155 ? -15.122 4.324 34.871 1.00 89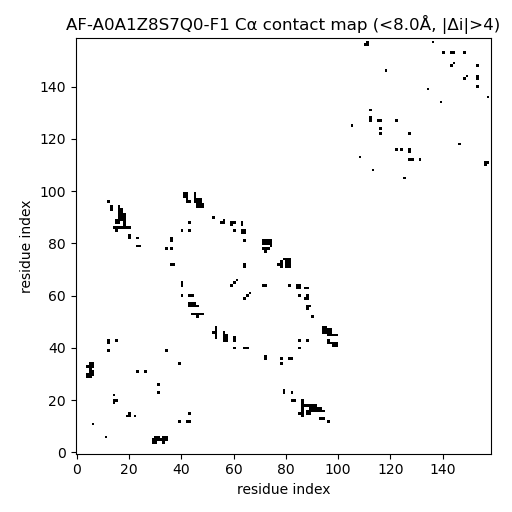.31 155 LYS A O 1
ATOM 1264 N N . SER A 1 156 ? -14.643 2.246 35.579 1.00 88.50 156 SER A N 1
ATOM 1265 C CA . SER A 1 156 ? -13.353 2.167 34.883 1.00 88.50 156 SER A CA 1
ATOM 1266 C C . SER A 1 156 ? -13.499 2.028 33.365 1.00 88.50 156 SER A C 1
ATOM 1268 O O . SER A 1 156 ? -12.562 2.389 32.654 1.00 88.50 156 SER A O 1
ATOM 1270 N N . LEU A 1 157 ? -14.611 1.473 32.881 1.00 87.94 157 LEU A N 1
ATOM 1271 C CA . LEU A 1 157 ? -14.866 1.230 31.462 1.00 87.94 157 LEU A CA 1
ATOM 1272 C C . LEU A 1 157 ? -15.259 2.508 30.703 1.00 87.94 157 LEU A C 1
ATOM 1274 O O . LEU A 1 157 ? -14.897 2.671 29.542 1.00 87.94 157 LEU A O 1
ATOM 1278 N N . ILE A 1 158 ? -15.999 3.403 31.365 1.00 83.62 158 ILE A N 1
ATOM 1279 C CA . ILE A 1 158 ? -16.614 4.606 30.765 1.00 83.62 158 ILE A CA 1
ATOM 1280 C C . ILE A 1 158 ? -15.809 5.888 31.072 1.00 83.62 158 ILE A C 1
ATOM 1282 O O . ILE A 1 158 ? -16.199 6.985 30.665 1.00 83.62 158 ILE A O 1
ATOM 1286 N N . LYS A 1 159 ? -14.702 5.763 31.811 1.00 71.19 159 LYS A N 1
ATOM 1287 C CA . LYS A 1 159 ? -13.792 6.868 32.140 1.00 71.19 159 LYS A CA 1
ATOM 1288 C C . LYS A 1 159 ? -12.968 7.292 30.929 1.00 71.19 159 LYS A C 1
ATOM 1290 O O . LYS A 1 159 ? -12.868 8.521 30.728 1.00 71.19 159 LYS A O 1
#

Mean predicted aligned error: 8.13 Å

Foldseek 3Di:
DDDQQEDDPLVLLQCLQQLVLCPLVPDDPSHQVRDFLVQLLQQQQAWDDDPVLNVLSVVQSCVQDNVPPVDQCADPRGNSSSSNSSSVSHPSDHTDGDHDPDPDPPDDCALLLVVQCVVVVPDDSVRSVVVVVPDDLVNSLVSCVVVPHDPVVSVVNSD

Radius of gyration: 23.69 Å; Cα contacts (8 Å, |Δi|>4): 163; chains: 1; bounding box: 55×36×60 Å

Sequence (159 aa):
IMAKPSINLNQMLYNLDMGTKDWYEKLDSEIKKSFSPYISMRFASSVKSNKMLKESYIENVNEFCNKHFSTIQKHEGDSLLFWKLLCLCGAGQKQFHPWIKAPKGKGKKTKLFDFVQSCYPNYKQDEIETLLTVLDKKEIKQLAKSAGLDDKEIKSLIK

=== Feature glossary ===
Legend for the data blocks above and below:

— What the protein is —

Sequence gives the chain of amino acids in standard one-letter code (A=alanine, C=cysteine, …, Y=tyrosine), read N→C. It is the only feature that is directly encoded by the gene; all structural features are derived from the folded form of this sequence.

The annotation block draws on four external resources. InterPro: which protein families and domains the sequence belongs to. GO: standardized terms for what the protein does, what process it participates in, and where in the cell it acts. CATH: which structural fold it has in the CATH hierarchy. Organism: the species of origin.

— Where its atoms are —

Atomic coordinates in PDBx/mmCIF format — the same representation the Protein Data Bank distributes. Each line of the _atom_site loop places one backbone atom in Cartesian space (units: ångströms, origin: arbitrary).

Six rendered views show the 3D structure from the faces of a cube — i.e. along ±x, ±y, ±z. Rendering representation is drawn randomly per protein from cartoon (secondary-structure ribbons), sticks (backbone bonds), or molecular surface; coloring is either N→C rainbow (blue at the N-terminus through red at the C-terminus) or one color per chain.

— Local backbone conformation —

DSSP 8-state secondary structure assigns each residue one of H (α-helix), G (3₁₀-helix), I (π-helix), E (extended β-strand), B (isolated β-bridge), T (hydrogen-bonded turn), S (bend), or '-' (coil). The assignment is computed from backbone hydrogen-bond geometry via the Kabsch–Sander algorithm.

P-SEA three-state annotation labels each residue as helix, strand, or coil based purely on the geometry of the Cα trace. It serves as a fallback when the full backbone (and thus DSSP) is unavailable.

φ (phi) and ψ (psi) are the two rotatable backbone dihedrals per residue: φ is the C(i-1)–N–Cα–C torsion, ψ is the N–Cα–C–N(i+1) torsion, both in degrees on (−180°, 180°]. α-helical residues cluster near (−60°, −45°); β-strand residues near (−120°, +130°). A Ramachandran plot is simply a scatter of (φ, ψ) for every residue.

— Global shape and packing —

Radius of gyration (Rg) is the root-mean-square distance of Cα atoms from their centroid — a single number for overall size and compactness. A globular domain of N residues has Rg ≈ 2.2·N^0.38 Å; an extended or disordered chain has a much larger Rg. The Cα contact count is the number of residue pairs whose Cα atoms are within 8 Å and are more than four positions apart in sequence — a standard proxy for tertiary packing density. The bounding box is the smallest axis-aligned box enclosing all Cα atoms.

Accessible surface area quantifies burial. A residue with SASA near zero is packed into the hydrophobic core; one with SASA >100 Å² sits on the surface. Computed here via the Shrake–Rupley numerical algorithm with a 1.4 Å probe.

The contact map is a binary N×N matrix image: pixel (i, j) is dark where Cα_i and Cα_j are within 8 Å and |i−j|>4. Because the |i−j|>4 filter removes local helical contacts, off-diagonal stripes parallel to the main diagonal indicate parallel β-sheets; stripes perpendicular to it indicate antiparallel β-sheets. The Ramachandran plot scatters every residue's (φ, ψ) pair against the sterically allowed regions. The PAE heatmap renders the predicted-aligned-error matrix.

— Structural neighborhood —

A 3Di character summarizes, for each residue, the relative orientation of the Cα frame of its nearest spatial neighbor. Because it encodes fold topology rather than chemistry, 3Di alignments detect remote structural similarity that sequence alignment misses.

Structural nearest neighbors (via Foldseek easy-search vs the PDB). Reported per hit: target PDB id, E-value, and alignment TM-score. A TM-score above ~0.5 is the conventional threshold for 'same fold'.

— Confidence and disorder —

For AlphaFold models, the B-factor field carries pLDDT — the model's own estimate of local accuracy on a 0–100 scale. Regions with pLDDT<50 should be treated as essentially unmodeled; they often correspond to intrinsically disordered segments.

B-factor (Debye–Waller factor) reflects atomic displacement in the crystal lattice. It is an experimental observable (units Å²), not a prediction; low values mean the atom is pinned down, high values mean it moves or is heterogeneous across the crystal.

Predicted Aligned Error (PAE) is an AlphaFold confidence matrix: entry (i, j) is the expected error in the position of residue j, in ångströms, when the prediction is superimposed on the true structure at residue i. Low PAE within a block of residues means that block is internally rigid and well-predicted; high PAE between two blocks means their relative placement is uncertain even if each block individually is confident.